Protein AF-A0A2B0MY45-F1 (afdb_monomer_lite)

Structure (mmCIF, N/CA/C/O backbone):
data_AF-A0A2B0MY45-F1
#
_entry.id   AF-A0A2B0MY45-F1
#
loop_
_atom_site.group_PDB
_atom_site.id
_atom_site.type_symbol
_atom_site.label_atom_id
_atom_site.label_alt_id
_atom_site.label_comp_id
_atom_site.label_asym_id
_atom_site.label_entity_id
_atom_site.label_seq_id
_atom_site.pdbx_PDB_ins_code
_atom_site.Cartn_x
_atom_site.Cartn_y
_atom_site.Cartn_z
_atom_site.occupancy
_atom_site.B_iso_or_equiv
_atom_site.auth_seq_id
_atom_site.auth_comp_id
_atom_site.auth_asym_id
_atom_site.auth_atom_id
_atom_site.pdbx_PDB_model_num
ATOM 1 N N . MET A 1 1 ? 17.044 24.898 27.568 1.00 63.88 1 MET A N 1
ATOM 2 C CA . MET A 1 1 ? 16.203 23.687 27.727 1.00 63.88 1 MET A CA 1
ATOM 3 C C . MET A 1 1 ? 14.798 23.869 27.145 1.00 63.88 1 MET A C 1
ATOM 5 O O . MET A 1 1 ? 14.427 23.092 26.280 1.00 63.88 1 MET A O 1
ATOM 9 N N . ILE A 1 2 ? 14.058 24.925 27.518 1.00 81.88 2 ILE A N 1
ATOM 10 C CA . ILE A 1 2 ? 12.696 25.211 27.003 1.00 81.88 2 ILE A CA 1
ATOM 11 C C . ILE A 1 2 ? 12.658 25.423 25.477 1.00 81.88 2 ILE A C 1
ATOM 13 O O . ILE A 1 2 ? 11.778 24.893 24.810 1.00 81.88 2 ILE A O 1
ATOM 17 N N . LEU A 1 3 ? 13.639 26.132 24.906 1.00 80.75 3 LEU A N 1
ATOM 18 C CA . LEU A 1 3 ? 13.716 26.363 23.456 1.00 80.75 3 LEU A CA 1
ATOM 19 C C . LEU A 1 3 ? 13.873 25.055 22.661 1.00 80.75 3 LEU A C 1
ATOM 21 O O . LEU A 1 3 ? 13.185 24.846 21.670 1.00 80.75 3 LEU A O 1
ATOM 25 N N . ILE A 1 4 ? 14.735 24.149 23.133 1.00 82.06 4 ILE A N 1
ATOM 26 C CA . ILE A 1 4 ? 14.948 22.828 22.521 1.00 82.06 4 ILE A CA 1
ATOM 27 C C . ILE A 1 4 ? 13.667 21.992 22.613 1.00 82.06 4 ILE A C 1
ATOM 29 O O . ILE A 1 4 ? 13.271 21.362 21.639 1.00 82.06 4 ILE A O 1
ATOM 33 N N . PHE A 1 5 ? 12.976 22.043 23.754 1.00 84.38 5 PHE A N 1
ATOM 34 C CA . PHE A 1 5 ? 11.693 21.369 23.939 1.00 84.38 5 PHE A CA 1
ATOM 35 C C . PHE A 1 5 ? 10.614 21.883 22.966 1.00 84.38 5 PHE A C 1
ATOM 37 O O . PHE A 1 5 ? 9.931 21.080 22.331 1.00 84.38 5 PHE A O 1
ATOM 44 N N . LEU A 1 6 ? 10.513 23.204 22.773 1.00 84.25 6 LEU A N 1
ATOM 45 C CA . LEU A 1 6 ? 9.607 23.810 21.790 1.00 84.25 6 LEU A CA 1
ATOM 46 C C . LEU A 1 6 ? 9.943 23.397 20.350 1.00 84.25 6 LEU A C 1
ATOM 48 O O . LEU A 1 6 ? 9.039 23.075 19.581 1.00 84.25 6 LEU A O 1
ATOM 52 N N . ILE A 1 7 ? 11.231 23.363 19.998 1.00 85.31 7 ILE A N 1
ATOM 53 C CA . ILE A 1 7 ? 11.696 22.926 18.675 1.00 85.31 7 ILE A CA 1
ATOM 54 C C . ILE A 1 7 ? 11.339 21.452 18.434 1.00 85.31 7 ILE A C 1
ATOM 56 O O . ILE A 1 7 ? 10.839 21.117 17.360 1.00 85.31 7 ILE A O 1
ATOM 60 N N . CYS A 1 8 ? 11.519 20.577 19.428 1.00 80.94 8 CYS A N 1
ATOM 61 C CA . CYS A 1 8 ? 11.142 19.167 19.320 1.00 80.94 8 CYS A CA 1
ATOM 62 C C . CYS A 1 8 ? 9.631 18.979 19.124 1.00 80.94 8 CYS A C 1
ATOM 64 O O . CYS A 1 8 ? 9.225 18.196 18.268 1.00 80.94 8 CYS A O 1
ATOM 66 N N . ILE A 1 9 ? 8.793 19.713 19.865 1.00 85.25 9 ILE A N 1
ATOM 67 C CA . ILE A 1 9 ? 7.330 19.666 19.691 1.00 85.25 9 ILE A CA 1
ATOM 68 C C . ILE A 1 9 ? 6.933 20.147 18.294 1.00 85.25 9 ILE A C 1
ATOM 70 O O . ILE A 1 9 ? 6.100 19.524 17.634 1.00 85.25 9 ILE A O 1
ATOM 74 N N . PHE A 1 10 ? 7.544 21.234 17.824 1.00 83.69 10 PHE A N 1
ATOM 75 C CA . PHE A 1 10 ? 7.276 21.784 16.500 1.00 83.69 10 PHE A CA 1
ATOM 76 C C . PHE A 1 10 ? 7.651 20.802 15.380 1.00 83.69 10 PHE A C 1
ATOM 78 O O . PHE A 1 10 ? 6.853 20.566 14.472 1.00 83.69 10 PHE A O 1
ATOM 85 N N . LEU A 1 11 ? 8.821 20.164 15.477 1.00 80.44 11 LEU A N 1
ATOM 86 C CA . LEU A 1 11 ? 9.243 19.106 14.556 1.00 80.44 11 LEU A CA 1
ATOM 87 C C . LEU A 1 11 ? 8.268 17.929 14.567 1.00 80.44 11 LEU A C 1
ATOM 89 O O . LEU A 1 11 ? 7.846 17.474 13.507 1.00 80.44 11 LEU A O 1
ATOM 93 N N . LEU A 1 12 ? 7.859 17.466 15.749 1.00 79.12 12 LEU A N 1
ATOM 94 C CA . LEU A 1 12 ? 6.929 16.346 15.892 1.00 79.12 12 LEU A CA 1
ATOM 95 C C . LEU A 1 12 ? 5.566 16.663 15.259 1.00 79.12 12 LEU A C 1
ATOM 97 O O . LEU A 1 12 ? 4.984 15.820 14.576 1.00 79.12 12 LEU A O 1
ATOM 101 N N . PHE A 1 13 ? 5.098 17.904 15.396 1.00 79.88 13 PHE A N 1
ATOM 102 C CA . PHE A 1 13 ? 3.886 18.380 14.737 1.00 79.88 13 PHE A CA 1
ATOM 103 C C . PHE A 1 13 ? 4.011 18.410 13.205 1.00 79.88 13 PHE A C 1
ATOM 105 O O . PHE A 1 13 ? 3.092 17.978 12.501 1.00 79.88 13 PHE A O 1
ATOM 112 N N . ILE A 1 14 ? 5.146 18.875 12.671 1.00 81.44 14 ILE A N 1
ATOM 113 C CA . ILE A 1 14 ? 5.419 18.853 11.226 1.00 81.44 14 ILE A CA 1
ATOM 114 C C . ILE A 1 14 ? 5.461 17.412 10.710 1.00 81.44 14 ILE A C 1
ATOM 116 O O . ILE A 1 14 ? 4.765 17.092 9.744 1.00 81.44 14 ILE A O 1
ATOM 120 N N . PHE A 1 15 ? 6.211 16.528 11.372 1.00 73.50 15 PHE A N 1
ATOM 121 C CA . PHE A 1 15 ? 6.298 15.117 10.994 1.00 73.50 15 PHE A CA 1
ATOM 122 C C . PHE A 1 15 ? 4.935 14.429 11.036 1.00 73.50 15 PHE A C 1
ATOM 124 O O . PHE A 1 15 ? 4.611 13.666 10.127 1.00 73.50 15 PHE A O 1
ATOM 131 N N . TYR A 1 16 ? 4.098 14.748 12.024 1.00 73.50 16 TYR A N 1
ATOM 132 C CA . TYR A 1 16 ? 2.728 14.247 12.089 1.00 73.50 16 TYR A CA 1
ATOM 133 C C . TYR A 1 16 ? 1.890 14.696 10.882 1.00 73.50 16 TYR A C 1
ATOM 135 O O . TYR A 1 16 ? 1.219 13.872 10.254 1.00 73.50 16 TYR A O 1
ATOM 143 N N . LYS A 1 17 ? 1.945 15.982 10.506 1.00 74.19 17 LYS A N 1
ATOM 144 C CA . LYS A 1 17 ? 1.219 16.490 9.329 1.00 74.19 17 LYS A CA 1
ATOM 145 C C . LYS A 1 17 ? 1.692 15.841 8.031 1.00 74.19 17 LYS A C 1
ATOM 147 O O . LYS A 1 17 ? 0.852 15.426 7.232 1.00 74.19 17 LYS A O 1
ATOM 152 N N . ILE A 1 18 ? 3.006 15.729 7.838 1.00 72.12 18 ILE A N 1
ATOM 153 C CA . ILE A 1 18 ? 3.594 15.077 6.661 1.00 72.12 18 ILE A CA 1
ATOM 154 C C . ILE A 1 18 ? 3.172 13.607 6.617 1.00 72.12 18 ILE A C 1
ATOM 156 O O . ILE A 1 18 ? 2.659 13.158 5.599 1.00 72.12 18 ILE A O 1
ATOM 160 N N . SER A 1 19 ? 3.289 12.882 7.731 1.00 70.31 19 SER A N 1
ATOM 161 C CA . SER A 1 19 ? 2.881 11.475 7.842 1.00 70.31 19 SER A CA 1
ATOM 162 C C . SER A 1 19 ? 1.405 11.271 7.495 1.00 70.31 19 SER A C 1
ATOM 164 O O . SER A 1 19 ? 1.057 10.364 6.733 1.00 70.31 19 SER A O 1
ATOM 166 N N . LYS A 1 20 ? 0.528 12.165 7.972 1.00 70.44 20 LYS A N 1
ATOM 167 C CA . LYS A 1 20 ? -0.894 12.141 7.625 1.00 70.44 20 LYS A CA 1
ATOM 168 C C . LYS A 1 20 ? -1.101 12.360 6.128 1.00 70.44 20 LYS A C 1
ATOM 170 O O . LYS A 1 20 ? -1.831 11.588 5.517 1.00 70.44 20 LYS A O 1
ATOM 175 N N . MET A 1 21 ? 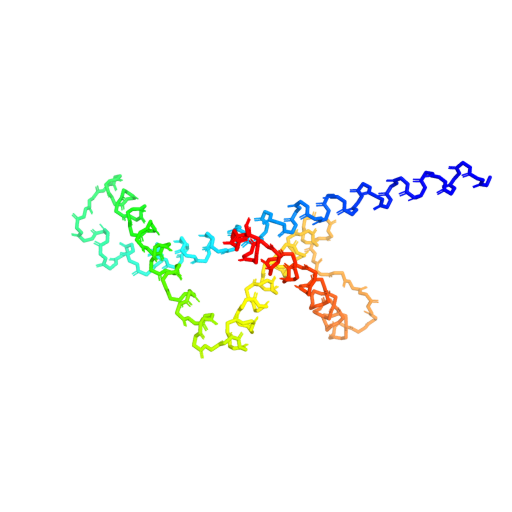-0.466 13.377 5.540 1.00 72.81 21 MET A N 1
ATOM 176 C CA . MET A 1 21 ? -0.584 13.689 4.110 1.00 72.81 21 MET A CA 1
ATOM 177 C C . MET A 1 21 ? -0.082 12.540 3.232 1.00 72.81 21 MET A C 1
ATOM 179 O O . MET A 1 21 ? -0.798 12.118 2.330 1.00 72.81 21 MET A O 1
ATOM 183 N N . VAL A 1 22 ? 1.096 11.993 3.541 1.00 69.81 22 VAL A N 1
ATOM 184 C CA . VAL A 1 22 ? 1.656 10.826 2.855 1.00 69.81 22 VAL A CA 1
ATOM 185 C C . VAL A 1 22 ? 0.666 9.674 2.951 1.00 69.81 22 VAL A C 1
ATOM 187 O O . VAL A 1 22 ? 0.179 9.218 1.929 1.00 69.81 22 VAL A O 1
ATOM 190 N N . SER A 1 23 ? 0.237 9.287 4.152 1.00 67.81 23 SER A N 1
ATOM 191 C CA . SER A 1 23 ? -0.719 8.185 4.334 1.00 67.81 23 SER A CA 1
ATOM 192 C C . SER A 1 23 ? -2.016 8.355 3.532 1.00 67.81 23 SER A C 1
ATOM 194 O O . SER A 1 23 ? -2.570 7.365 3.057 1.00 67.81 23 SER A O 1
ATOM 196 N N . LYS A 1 24 ? -2.493 9.597 3.346 1.00 67.19 24 LYS A N 1
ATOM 197 C CA . LYS A 1 24 ? -3.653 9.882 2.493 1.00 67.19 24 LYS A CA 1
ATOM 198 C C . LYS A 1 24 ? -3.385 9.571 1.024 1.00 67.19 24 LYS A C 1
ATOM 200 O O . LYS A 1 24 ? -4.141 8.825 0.411 1.00 67.19 24 LYS A O 1
ATOM 205 N N . THR A 1 25 ? -2.313 10.139 0.480 1.00 65.88 25 THR A N 1
ATOM 206 C CA . THR A 1 25 ? -1.901 9.921 -0.912 1.00 65.88 25 THR A CA 1
ATOM 207 C C . THR A 1 25 ? -1.683 8.441 -1.182 1.00 65.88 25 THR A C 1
ATOM 209 O O . THR A 1 25 ? -2.088 7.930 -2.213 1.00 65.88 25 THR A O 1
ATOM 212 N N . VAL A 1 26 ? -1.094 7.746 -0.217 1.00 66.38 26 VAL A N 1
ATOM 213 C CA . VAL A 1 26 ? -0.789 6.321 -0.275 1.00 66.38 26 VAL A CA 1
ATOM 214 C C . VAL A 1 26 ? -2.050 5.483 -0.362 1.00 66.38 26 VAL A C 1
ATOM 216 O O . VAL A 1 26 ? -2.143 4.648 -1.252 1.00 66.38 26 VAL A O 1
ATOM 219 N N . ALA A 1 27 ? -3.039 5.748 0.494 1.00 67.94 27 ALA A N 1
ATOM 220 C CA . ALA A 1 27 ? -4.318 5.048 0.453 1.00 67.94 27 ALA A CA 1
ATOM 221 C C . ALA A 1 27 ? -4.968 5.119 -0.940 1.00 67.94 27 ALA A C 1
ATOM 223 O O . ALA A 1 27 ? -5.379 4.093 -1.470 1.00 67.94 27 ALA A O 1
ATOM 224 N N . VAL A 1 28 ? -4.988 6.307 -1.552 1.00 69.75 28 VAL A N 1
ATOM 225 C CA . VAL A 1 28 ? -5.554 6.509 -2.895 1.00 69.75 28 VAL A CA 1
ATOM 226 C C . VAL A 1 28 ? -4.673 5.876 -3.974 1.00 69.75 28 VAL A C 1
ATOM 228 O O . VAL A 1 28 ? -5.171 5.197 -4.866 1.00 69.75 28 VAL A O 1
ATOM 231 N N . LEU A 1 29 ? -3.355 6.060 -3.893 1.00 73.06 29 LEU A N 1
ATOM 232 C CA . LEU A 1 29 ? -2.415 5.576 -4.899 1.00 73.06 29 LEU A CA 1
ATOM 233 C C . LEU A 1 29 ? -2.436 4.050 -5.017 1.00 73.06 29 LEU A C 1
ATOM 235 O O . LEU A 1 29 ? -2.353 3.543 -6.128 1.00 73.06 29 LEU A O 1
ATOM 239 N N . ILE A 1 30 ? -2.563 3.317 -3.907 1.00 74.81 30 ILE A N 1
ATOM 240 C CA . ILE A 1 30 ? -2.637 1.847 -3.939 1.00 74.81 30 ILE A CA 1
ATOM 241 C C . ILE A 1 30 ? -3.898 1.392 -4.662 1.00 74.81 30 ILE A C 1
ATOM 243 O O . ILE A 1 30 ? -3.812 0.495 -5.493 1.00 74.81 30 ILE A O 1
ATOM 247 N N . ASP A 1 31 ? -5.045 2.009 -4.367 1.00 73.38 31 ASP A N 1
ATOM 248 C CA . ASP A 1 31 ? -6.314 1.671 -5.014 1.00 73.38 31 ASP A CA 1
ATOM 249 C C . ASP A 1 31 ? -6.197 1.893 -6.536 1.00 73.38 31 ASP A C 1
ATOM 251 O O . ASP A 1 31 ? -6.520 1.005 -7.326 1.00 73.38 31 ASP A O 1
ATOM 255 N N . PHE A 1 32 ? -5.611 3.019 -6.959 1.00 76.12 32 PHE A N 1
ATOM 256 C CA . PHE A 1 32 ? -5.356 3.322 -8.373 1.00 76.12 32 PHE A CA 1
ATOM 257 C C . PHE A 1 32 ? -4.324 2.391 -9.025 1.00 76.12 32 PHE A C 1
ATOM 259 O O . PHE A 1 32 ? -4.538 1.943 -10.150 1.00 76.12 32 PHE A O 1
ATOM 266 N N . LEU A 1 33 ? -3.213 2.085 -8.350 1.00 78.50 33 LEU A N 1
ATOM 267 C CA . LEU A 1 33 ? -2.173 1.186 -8.861 1.00 78.50 33 LEU A CA 1
ATOM 268 C C . LEU A 1 33 ? -2.689 -0.243 -8.992 1.00 78.50 33 LEU A C 1
ATOM 270 O O . LEU A 1 33 ? -2.402 -0.908 -9.984 1.00 78.50 33 LEU A O 1
ATOM 274 N N . PHE A 1 34 ? -3.450 -0.711 -8.006 1.00 78.50 34 PHE A N 1
ATOM 275 C CA . PHE A 1 34 ? -4.006 -2.052 -8.010 1.00 78.50 34 PHE A CA 1
ATOM 276 C C . PHE A 1 34 ? -5.051 -2.190 -9.114 1.00 78.50 34 PHE A C 1
ATOM 278 O O . PHE A 1 34 ? -4.938 -3.086 -9.944 1.00 78.50 34 PHE A O 1
ATOM 285 N N . LEU A 1 35 ? -6.010 -1.264 -9.197 1.00 81.38 35 LEU A N 1
ATOM 286 C CA . LEU A 1 35 ? -7.040 -1.291 -10.235 1.00 81.38 35 LEU A CA 1
ATOM 287 C C . LEU A 1 35 ? -6.453 -1.061 -11.627 1.00 81.38 35 LEU A C 1
ATOM 289 O O . LEU A 1 35 ? -6.747 -1.823 -12.544 1.00 81.38 35 LEU A O 1
ATOM 293 N N . GLY A 1 36 ? -5.596 -0.057 -11.795 1.00 78.00 36 GLY A N 1
ATOM 294 C CA . GLY A 1 36 ? -4.975 0.277 -13.076 1.00 78.00 36 GLY A CA 1
ATOM 295 C C . GLY A 1 36 ? -4.046 -0.820 -13.561 1.00 78.00 36 GLY A C 1
ATOM 296 O O . GLY A 1 36 ? -4.200 -1.311 -14.678 1.00 78.00 36 GLY A O 1
ATOM 297 N N . GLY A 1 37 ? -3.136 -1.263 -12.694 1.00 78.81 37 GLY A N 1
ATOM 298 C CA . GLY A 1 37 ? -2.200 -2.338 -12.991 1.00 78.81 37 GLY A CA 1
ATOM 299 C C . GLY A 1 37 ? -2.908 -3.653 -13.295 1.00 78.81 37 GLY A C 1
ATOM 300 O O . GLY A 1 37 ? -2.605 -4.281 -14.306 1.00 78.81 37 GLY A O 1
ATOM 301 N N . PHE A 1 38 ? -3.892 -4.051 -12.482 1.00 81.69 38 PHE A N 1
ATOM 302 C CA . PHE A 1 38 ? -4.631 -5.297 -12.696 1.00 81.69 38 PHE A CA 1
ATOM 303 C C . PHE A 1 38 ? -5.474 -5.261 -13.972 1.00 81.69 38 PHE A C 1
ATOM 305 O O . PHE A 1 38 ? -5.491 -6.234 -14.728 1.00 81.69 38 PHE A O 1
ATOM 312 N N . THR A 1 39 ? -6.148 -4.141 -14.237 1.00 83.31 39 THR A N 1
ATOM 313 C CA . THR A 1 39 ? -7.010 -3.992 -15.415 1.00 83.31 39 THR A CA 1
ATOM 314 C C . THR A 1 39 ? -6.186 -3.980 -16.696 1.00 83.31 39 THR A C 1
ATOM 316 O O . THR A 1 39 ? -6.490 -4.737 -17.617 1.00 83.31 39 THR A O 1
ATOM 319 N N . ALA A 1 40 ? -5.100 -3.202 -16.731 1.00 82.62 40 ALA A N 1
ATOM 320 C CA . ALA A 1 40 ? -4.177 -3.205 -17.858 1.00 82.62 40 ALA A CA 1
ATOM 321 C C . ALA A 1 40 ? -3.560 -4.597 -18.041 1.00 82.62 40 ALA A C 1
ATOM 323 O O . ALA A 1 40 ? -3.637 -5.166 -19.121 1.00 82.62 40 ALA A O 1
ATOM 324 N N . TYR A 1 41 ? -3.032 -5.219 -16.987 1.00 83.25 41 TYR A N 1
ATOM 325 C CA . TYR A 1 41 ? -2.430 -6.549 -17.096 1.00 83.25 41 TYR A CA 1
ATOM 326 C C . TYR A 1 41 ? -3.405 -7.608 -17.640 1.00 83.25 41 TYR A C 1
ATOM 328 O O . TYR A 1 41 ? -3.038 -8.399 -18.511 1.00 83.25 41 TYR A O 1
ATOM 336 N N . SER A 1 42 ? -4.652 -7.602 -17.162 1.00 85.31 42 SER A N 1
ATOM 337 C CA . SER A 1 42 ? -5.643 -8.632 -17.494 1.00 85.31 42 SER A CA 1
ATOM 338 C C . SER A 1 42 ? -6.291 -8.421 -18.863 1.00 85.31 42 SER A C 1
ATOM 340 O O . SER A 1 42 ? -6.519 -9.386 -19.593 1.00 85.31 42 SER A O 1
ATOM 342 N N . LEU A 1 43 ? -6.602 -7.174 -19.225 1.00 87.88 43 LEU A N 1
ATOM 343 C CA . LEU A 1 43 ? -7.411 -6.871 -20.410 1.00 87.88 43 LEU A CA 1
ATOM 344 C C . LEU A 1 43 ? -6.584 -6.397 -21.604 1.00 87.88 43 LEU A C 1
ATOM 346 O O . LEU A 1 43 ? -7.032 -6.583 -22.735 1.00 87.88 43 LEU A O 1
ATOM 350 N N . HIS A 1 44 ? -5.366 -5.885 -21.395 1.00 86.75 44 HIS A N 1
ATOM 351 C CA . HIS A 1 44 ? -4.554 -5.310 -22.470 1.00 86.75 44 HIS A CA 1
ATOM 352 C C . HIS A 1 44 ? -4.306 -6.307 -23.606 1.00 86.75 44 HIS A C 1
ATOM 354 O O . HIS A 1 44 ? -4.691 -6.073 -24.748 1.00 86.75 44 HIS A O 1
ATOM 360 N N . LYS A 1 45 ? -3.721 -7.475 -23.305 1.00 84.94 45 LYS A N 1
ATOM 361 C CA . LYS A 1 45 ? -3.437 -8.493 -24.335 1.00 84.94 45 LYS A CA 1
ATOM 362 C C . LYS A 1 45 ? -4.680 -9.255 -24.792 1.00 84.94 45 LYS A C 1
ATOM 364 O O . LYS A 1 45 ? -4.730 -9.726 -25.926 1.00 84.94 45 LYS A O 1
ATOM 369 N N . VAL A 1 46 ? -5.655 -9.431 -23.904 1.00 85.81 46 VAL A N 1
ATOM 370 C CA . VAL A 1 46 ? -6.823 -10.283 -24.165 1.00 85.81 46 VAL A CA 1
ATOM 371 C C . VAL A 1 46 ? -7.859 -9.556 -25.015 1.00 85.81 46 VAL A C 1
ATOM 373 O O . VAL A 1 46 ? -8.448 -10.178 -25.900 1.00 85.81 46 VAL A O 1
ATOM 376 N N . ILE A 1 47 ? -8.055 -8.262 -24.761 1.00 86.94 47 ILE A N 1
ATOM 377 C CA . ILE A 1 47 ? -9.102 -7.442 -25.367 1.00 86.94 47 ILE A CA 1
ATOM 378 C C . ILE A 1 47 ? -8.483 -6.262 -26.113 1.00 86.94 47 ILE A C 1
ATOM 380 O O . ILE A 1 47 ? -8.612 -6.217 -27.334 1.00 86.94 47 ILE A O 1
ATOM 384 N N . SER A 1 48 ? -7.782 -5.350 -25.430 1.00 81.31 48 SER A N 1
ATOM 385 C CA . SER A 1 48 ? -7.370 -4.055 -26.000 1.00 81.31 48 SER A CA 1
ATOM 386 C C . SER A 1 48 ? -6.535 -4.200 -27.280 1.00 81.31 48 SER A C 1
ATOM 388 O O . SER A 1 48 ? -6.810 -3.534 -28.274 1.00 81.31 48 SER A O 1
ATOM 390 N N . VAL A 1 49 ? -5.573 -5.128 -27.296 1.00 86.69 49 VAL A N 1
ATOM 391 C CA . VAL A 1 49 ? -4.713 -5.431 -28.458 1.00 86.69 49 VAL A CA 1
ATOM 392 C C . VAL A 1 49 ? -5.466 -6.160 -29.581 1.00 86.69 49 VAL A C 1
ATOM 394 O O . VAL A 1 49 ? -5.044 -6.119 -30.732 1.00 86.69 49 VAL A O 1
ATOM 397 N N . LYS A 1 50 ? -6.584 -6.833 -29.279 1.00 88.94 50 LYS A N 1
ATOM 398 C CA . LYS A 1 50 ? -7.402 -7.516 -30.295 1.00 88.94 50 LYS A CA 1
ATOM 399 C C . LYS A 1 50 ? -8.405 -6.588 -30.973 1.00 88.94 50 LYS A C 1
ATOM 401 O O . LYS A 1 50 ? -8.739 -6.818 -32.130 1.00 88.94 50 LYS A O 1
ATOM 406 N N . ILE A 1 51 ? -8.903 -5.580 -30.256 1.00 87.62 51 ILE A N 1
ATOM 407 C CA . ILE A 1 51 ? -9.925 -4.651 -30.763 1.00 87.62 51 ILE A CA 1
ATOM 408 C C . ILE A 1 51 ? -9.334 -3.367 -31.355 1.00 87.62 51 ILE A C 1
ATOM 410 O O . ILE A 1 51 ? -10.028 -2.657 -32.078 1.00 87.62 51 ILE A O 1
ATOM 414 N N . ALA A 1 52 ? -8.074 -3.051 -31.052 1.00 87.19 52 ALA A N 1
ATOM 415 C CA . ALA A 1 52 ? -7.413 -1.832 -31.497 1.00 87.19 52 ALA A CA 1
ATOM 416 C C . ALA A 1 52 ? -5.922 -2.056 -31.789 1.00 87.19 52 ALA A C 1
ATOM 418 O O . ALA A 1 52 ? -5.321 -3.035 -31.355 1.00 87.19 52 ALA A O 1
ATOM 419 N N . SER A 1 53 ? -5.311 -1.114 -32.510 1.00 86.06 53 SER A N 1
ATOM 420 C CA . SER A 1 53 ? -3.887 -1.133 -32.862 1.00 86.06 53 SER A CA 1
ATOM 421 C C . SER A 1 53 ? -3.217 0.213 -32.587 1.00 86.06 53 SER A C 1
ATOM 423 O O . SER A 1 53 ? -3.863 1.262 -32.641 1.00 86.06 53 SER A O 1
ATOM 425 N N . GLY A 1 54 ? -1.905 0.200 -32.342 1.00 85.12 54 GLY A N 1
ATOM 426 C CA . GLY A 1 54 ? -1.135 1.415 -32.064 1.00 85.12 54 GLY A CA 1
ATOM 427 C C . GLY A 1 54 ? -1.618 2.125 -30.796 1.00 85.12 54 GLY A C 1
ATOM 428 O O . GLY A 1 54 ? -1.965 1.480 -29.808 1.00 85.12 54 GLY A O 1
ATOM 429 N N . ASN A 1 55 ? -1.684 3.458 -30.823 1.00 84.19 55 ASN A N 1
ATOM 430 C CA . ASN A 1 55 ? -2.052 4.245 -29.640 1.00 84.19 55 ASN A CA 1
ATOM 431 C C . ASN A 1 55 ? -3.512 4.059 -29.190 1.00 84.19 55 ASN A C 1
ATOM 433 O O . ASN A 1 55 ? -3.839 4.365 -28.045 1.00 84.19 55 ASN A O 1
ATOM 437 N N . ALA A 1 56 ? -4.381 3.523 -30.052 1.00 87.25 56 ALA A N 1
ATOM 438 C CA . ALA A 1 56 ? -5.770 3.242 -29.700 1.00 87.25 56 ALA A CA 1
ATOM 439 C C . ALA A 1 56 ? -5.904 2.107 -28.665 1.00 87.25 56 ALA A C 1
ATOM 441 O O . ALA A 1 56 ? -6.904 2.053 -27.958 1.00 87.25 56 ALA A O 1
ATOM 442 N N . VAL A 1 57 ? -4.894 1.241 -28.516 1.00 86.62 57 VAL A N 1
ATOM 443 C CA . VAL A 1 57 ? -4.872 0.200 -27.470 1.00 86.62 57 VAL A CA 1
ATOM 444 C C . VAL A 1 57 ? -4.880 0.832 -26.076 1.00 86.62 57 VAL A C 1
ATOM 446 O O . VAL A 1 57 ? -5.692 0.459 -25.234 1.00 86.62 57 VAL A O 1
ATOM 449 N N . TYR A 1 58 ? -4.047 1.854 -25.857 1.00 84.44 58 TYR A N 1
ATOM 450 C CA . TYR A 1 58 ? -3.964 2.544 -24.567 1.00 84.44 58 TYR A CA 1
ATOM 451 C C . TYR A 1 58 ? -5.232 3.338 -24.241 1.00 84.44 58 TYR A C 1
ATOM 453 O O . TYR A 1 58 ? -5.588 3.481 -23.075 1.00 84.44 58 TYR A O 1
ATOM 461 N N . PHE A 1 59 ? -5.943 3.828 -25.261 1.00 86.38 59 PHE A N 1
ATOM 462 C CA . PHE A 1 59 ? -7.249 4.455 -25.067 1.00 86.38 59 PHE A CA 1
ATOM 463 C C . PHE A 1 59 ? -8.256 3.468 -24.456 1.00 86.38 59 PHE A C 1
ATOM 465 O O . PHE A 1 59 ? -8.945 3.807 -23.494 1.00 86.38 59 PHE A O 1
ATOM 472 N N . TRP A 1 60 ? -8.290 2.227 -24.952 1.00 85.25 60 TRP A N 1
ATOM 473 C CA . TRP A 1 60 ? -9.139 1.178 -24.385 1.00 85.25 60 TRP A CA 1
ATOM 474 C C . TRP A 1 60 ? -8.718 0.772 -22.975 1.00 85.25 60 TRP A C 1
ATOM 476 O O . TRP A 1 60 ? -9.584 0.595 -22.122 1.00 85.25 60 TRP A O 1
ATOM 486 N N . ASP A 1 61 ? -7.417 0.704 -22.690 1.00 83.31 61 ASP A N 1
ATOM 487 C CA . ASP A 1 61 ? -6.933 0.418 -21.334 1.00 83.31 61 ASP A CA 1
ATOM 488 C C . ASP A 1 61 ? -7.394 1.477 -20.320 1.00 83.31 61 ASP A C 1
ATOM 490 O O . ASP A 1 61 ? -7.796 1.132 -19.208 1.00 83.31 61 ASP A O 1
ATOM 494 N N . ILE A 1 62 ? -7.407 2.758 -20.712 1.00 85.31 62 ILE A N 1
ATOM 495 C CA . ILE A 1 62 ? -7.924 3.853 -19.876 1.00 85.31 62 ILE A CA 1
ATOM 496 C C . ILE A 1 62 ? -9.434 3.704 -19.653 1.00 85.31 62 ILE A C 1
ATOM 498 O O . ILE A 1 62 ? -9.900 3.863 -18.524 1.00 85.31 62 ILE A O 1
ATOM 502 N N . ILE A 1 63 ? -10.209 3.369 -20.692 1.00 86.56 63 ILE A N 1
ATOM 503 C CA . ILE A 1 63 ? -11.654 3.126 -20.546 1.00 86.56 63 ILE A CA 1
ATOM 504 C C . ILE A 1 63 ? -11.904 1.973 -19.576 1.00 86.56 63 ILE A C 1
ATOM 506 O O . ILE A 1 63 ? -12.694 2.115 -18.642 1.00 86.56 63 ILE A O 1
ATOM 510 N N . PHE A 1 64 ? -11.222 0.842 -19.762 1.00 86.75 64 PHE A N 1
ATOM 511 C CA . PHE A 1 64 ? -11.384 -0.303 -18.875 1.00 86.75 64 PHE A CA 1
ATOM 512 C C . PHE A 1 64 ? -10.980 0.029 -17.444 1.00 86.75 64 PHE A C 1
ATOM 514 O O . PHE A 1 64 ? -11.654 -0.404 -16.512 1.00 86.75 64 PHE A O 1
ATOM 521 N N . PHE A 1 65 ? -9.932 0.831 -17.256 1.00 85.56 65 PHE A N 1
ATOM 522 C CA . PHE A 1 65 ? -9.541 1.307 -15.937 1.00 85.56 65 PHE A CA 1
ATOM 523 C C . PHE A 1 65 ? -10.654 2.122 -15.261 1.00 85.56 65 PHE A C 1
ATOM 525 O O . PHE A 1 65 ? -11.002 1.838 -14.116 1.00 85.56 65 PHE A O 1
ATOM 532 N N . ILE A 1 66 ? -11.275 3.072 -15.969 1.00 83.56 66 ILE A N 1
ATOM 533 C CA . ILE A 1 66 ? -12.397 3.865 -15.434 1.00 83.56 66 ILE A CA 1
ATOM 534 C C . ILE A 1 66 ? -13.575 2.958 -15.051 1.00 83.56 66 ILE A C 1
ATOM 536 O O . ILE A 1 66 ? -14.145 3.104 -13.968 1.00 83.56 66 ILE A O 1
ATOM 540 N N . VAL A 1 67 ? -13.918 1.988 -15.906 1.00 85.44 67 VAL A N 1
ATOM 541 C CA . VAL A 1 67 ? -14.975 1.003 -15.622 1.00 85.44 67 VAL A CA 1
ATOM 542 C C . VAL A 1 67 ? -14.630 0.169 -14.385 1.00 85.44 67 VAL A C 1
ATOM 544 O O . VAL A 1 67 ? -15.481 -0.041 -13.523 1.00 85.44 67 VAL A O 1
ATOM 547 N N . SER A 1 68 ? -13.375 -0.261 -14.257 1.00 85.12 68 SER A N 1
ATOM 548 C CA . SER A 1 68 ? -12.872 -1.015 -13.106 1.00 85.12 68 SER A CA 1
ATOM 549 C C . SER A 1 68 ? -12.997 -0.222 -11.801 1.00 85.12 68 SER A C 1
ATOM 551 O O . SER A 1 68 ? -13.460 -0.765 -10.800 1.00 85.12 68 SER A O 1
ATOM 553 N N . CYS A 1 69 ? -12.705 1.083 -11.816 1.00 82.81 69 CYS A N 1
ATOM 554 C CA . CYS A 1 69 ? -12.925 1.966 -10.665 1.00 82.81 69 CYS A CA 1
ATOM 555 C C . CYS A 1 69 ? -14.399 2.029 -10.242 1.00 82.81 69 CYS A C 1
ATOM 557 O O . CYS A 1 69 ? -14.701 1.941 -9.051 1.00 82.81 69 CYS A O 1
ATOM 559 N N . ALA A 1 70 ? -15.324 2.142 -11.200 1.00 80.25 70 ALA A N 1
ATOM 560 C CA . ALA A 1 70 ? -16.757 2.152 -10.905 1.00 80.25 70 ALA A CA 1
ATOM 561 C C . ALA A 1 70 ? -17.229 0.810 -10.315 1.00 80.25 70 ALA A C 1
ATOM 563 O O . ALA A 1 70 ? -17.945 0.786 -9.313 1.00 80.25 70 ALA A O 1
ATOM 564 N N . LEU A 1 71 ? -16.784 -0.313 -10.890 1.00 84.44 71 LEU A N 1
ATOM 565 C CA . LEU A 1 71 ? -17.092 -1.652 -10.378 1.00 84.44 71 LEU A CA 1
ATOM 566 C C . LEU A 1 71 ? -16.515 -1.878 -8.978 1.00 84.44 71 LEU A C 1
ATOM 568 O O . LEU A 1 71 ? -17.196 -2.434 -8.118 1.00 84.44 71 LEU A O 1
ATOM 572 N N . TYR A 1 72 ? -15.289 -1.416 -8.735 1.00 83.31 72 TYR A N 1
ATOM 573 C CA . TYR A 1 72 ? -14.648 -1.480 -7.426 1.00 83.31 72 TYR A CA 1
ATOM 574 C C . TYR A 1 72 ? -15.447 -0.725 -6.368 1.00 83.31 72 TYR A C 1
ATOM 576 O O . TYR A 1 72 ? -15.710 -1.281 -5.305 1.00 83.31 72 TYR A O 1
ATOM 584 N N . TYR A 1 73 ? -15.890 0.497 -6.675 1.00 81.38 73 TYR A N 1
ATOM 585 C CA . TYR A 1 73 ? -16.733 1.285 -5.778 1.00 81.38 73 TYR A CA 1
ATOM 586 C C . TYR A 1 73 ? -18.035 0.552 -5.422 1.00 81.38 73 TYR A C 1
ATOM 588 O O . TYR A 1 73 ? -18.369 0.418 -4.244 1.00 81.38 73 TYR A O 1
ATOM 596 N N . ILE A 1 74 ? -18.737 0.007 -6.423 1.00 81.69 74 ILE A N 1
ATOM 597 C CA . ILE A 1 74 ? -19.978 -0.756 -6.211 1.00 81.69 74 ILE A CA 1
ATOM 598 C C . ILE A 1 74 ? -19.717 -1.987 -5.329 1.00 81.69 74 ILE A C 1
ATOM 600 O O . ILE A 1 74 ? -20.449 -2.228 -4.367 1.00 81.69 74 ILE A O 1
ATOM 604 N N . ALA A 1 75 ? -18.662 -2.751 -5.626 1.00 83.38 75 ALA A N 1
ATOM 605 C CA . ALA A 1 75 ? -18.306 -3.956 -4.883 1.00 83.38 75 ALA A CA 1
ATOM 606 C C . ALA A 1 75 ? -17.915 -3.651 -3.429 1.00 83.38 75 ALA A C 1
ATOM 608 O O . ALA A 1 75 ? -18.352 -4.351 -2.514 1.00 83.38 75 ALA A O 1
ATOM 609 N N . LEU A 1 76 ? -17.131 -2.592 -3.201 1.00 79.12 76 LEU A N 1
ATOM 610 C CA . LEU A 1 76 ? -16.755 -2.150 -1.860 1.00 79.12 76 LEU A CA 1
ATOM 611 C C . LEU A 1 76 ? -17.968 -1.699 -1.056 1.00 79.12 76 LEU A C 1
ATOM 613 O O . LEU A 1 76 ? -18.115 -2.134 0.081 1.00 79.12 76 LEU A O 1
ATOM 617 N N . ASN A 1 77 ? -18.856 -0.888 -1.634 1.00 78.12 77 ASN A N 1
ATOM 618 C CA . ASN A 1 77 ? -20.073 -0.454 -0.949 1.00 78.12 77 ASN A CA 1
ATOM 619 C C . ASN A 1 77 ? -20.951 -1.641 -0.560 1.00 78.12 77 ASN A C 1
ATOM 621 O O . ASN A 1 77 ? -21.396 -1.741 0.584 1.00 78.12 77 ASN A O 1
ATOM 625 N N . TYR A 1 78 ? -21.141 -2.588 -1.480 1.00 81.06 78 TYR A N 1
ATOM 626 C CA . TYR A 1 78 ? -21.869 -3.816 -1.184 1.00 81.06 78 TYR A CA 1
ATOM 627 C C . TYR A 1 78 ? -21.211 -4.611 -0.043 1.00 81.06 78 TYR A C 1
ATOM 629 O O . TYR A 1 78 ? -21.902 -5.089 0.858 1.00 81.06 78 TYR A O 1
ATOM 637 N N . LEU A 1 79 ? -19.879 -4.730 -0.043 1.00 82.81 79 LEU A N 1
ATOM 638 C CA . LEU A 1 79 ? -19.127 -5.405 1.017 1.00 82.81 79 LEU A CA 1
ATOM 639 C C . LEU A 1 79 ? -19.217 -4.679 2.361 1.00 82.81 79 LEU A C 1
ATOM 641 O O . LEU A 1 79 ? -19.346 -5.339 3.386 1.00 82.81 79 LEU A O 1
ATOM 645 N N . VAL A 1 80 ? -19.159 -3.349 2.379 1.00 79.62 80 VAL A N 1
ATOM 646 C CA . VAL A 1 80 ? -19.250 -2.546 3.607 1.00 79.62 80 VAL A CA 1
ATOM 647 C C . VAL A 1 80 ? -20.626 -2.701 4.254 1.00 79.62 80 VAL A C 1
ATOM 649 O O . VAL A 1 80 ? -20.695 -2.901 5.466 1.00 79.62 80 VAL A O 1
ATOM 652 N N . ILE A 1 81 ? -21.698 -2.678 3.454 1.00 80.94 81 ILE A N 1
ATOM 653 C CA . ILE A 1 81 ? -23.079 -2.807 3.941 1.00 80.94 81 ILE A CA 1
ATOM 654 C C . ILE A 1 81 ? -23.352 -4.224 4.462 1.00 80.94 81 ILE A C 1
ATOM 656 O O . ILE A 1 81 ? -23.877 -4.389 5.561 1.00 80.94 81 ILE A O 1
ATOM 660 N N . ASN A 1 82 ? -22.990 -5.255 3.693 1.00 85.44 82 ASN A N 1
ATOM 661 C CA . ASN A 1 82 ? -23.378 -6.636 4.006 1.00 85.44 82 ASN A CA 1
ATOM 662 C C . ASN A 1 82 ? -22.362 -7.374 4.894 1.00 85.44 82 ASN A C 1
ATOM 664 O O . ASN A 1 82 ? -22.735 -8.243 5.680 1.00 85.44 82 ASN A O 1
ATOM 668 N N . PHE A 1 83 ? -21.072 -7.044 4.787 1.00 90.25 83 PHE A N 1
ATOM 669 C CA . PHE A 1 83 ? -19.974 -7.750 5.454 1.00 90.25 83 PHE A CA 1
ATOM 670 C C . PHE A 1 83 ? -18.941 -6.773 6.051 1.00 90.25 83 PHE A C 1
ATOM 672 O O . PHE A 1 83 ? -17.761 -6.809 5.685 1.00 90.25 83 PHE A O 1
ATOM 679 N N . PRO A 1 84 ? -19.322 -5.939 7.036 1.00 82.25 84 PRO A N 1
ATOM 680 C CA . PRO A 1 84 ? -18.479 -4.847 7.534 1.00 82.25 84 PRO A CA 1
ATOM 681 C C . PRO A 1 84 ? -17.129 -5.313 8.102 1.00 82.25 84 PRO A C 1
ATOM 683 O O . PRO A 1 84 ? -16.115 -4.632 7.952 1.00 82.25 84 PRO A O 1
ATOM 686 N N . ARG A 1 85 ? -17.075 -6.504 8.718 1.00 86.00 85 ARG A N 1
ATOM 687 C CA . ARG A 1 85 ? -15.816 -7.090 9.219 1.00 86.00 85 ARG A CA 1
ATOM 688 C C . ARG A 1 85 ? -14.878 -7.506 8.085 1.00 86.00 85 ARG A C 1
ATOM 690 O O . ARG A 1 85 ? -13.676 -7.277 8.179 1.00 86.00 85 ARG A O 1
ATOM 697 N N . LEU A 1 86 ? -15.425 -8.095 7.021 1.00 83.19 86 LEU A N 1
ATOM 698 C CA . LEU A 1 86 ? -14.650 -8.505 5.852 1.00 83.19 86 LEU A CA 1
ATOM 699 C C . LEU A 1 86 ? -14.154 -7.279 5.082 1.00 83.19 86 LEU A C 1
ATOM 701 O O . LEU A 1 86 ? -12.981 -7.220 4.729 1.00 83.19 86 LEU A O 1
ATOM 705 N N . ALA A 1 87 ? -15.009 -6.271 4.900 1.00 81.25 87 ALA A N 1
ATOM 706 C CA . ALA A 1 87 ? -14.627 -5.001 4.295 1.00 81.25 87 ALA A CA 1
ATOM 707 C C . ALA A 1 87 ? -13.508 -4.304 5.088 1.00 81.25 87 ALA A C 1
ATOM 709 O O . ALA A 1 87 ? -12.541 -3.823 4.502 1.00 81.25 87 ALA A O 1
ATOM 710 N N . ALA A 1 88 ? -13.583 -4.305 6.424 1.00 84.19 88 ALA A N 1
ATOM 711 C CA . ALA A 1 88 ? -12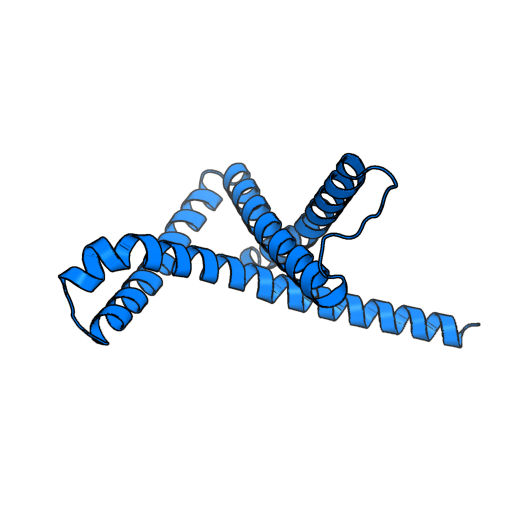.517 -3.780 7.276 1.00 84.19 88 ALA A CA 1
ATOM 712 C C . ALA A 1 88 ? -11.201 -4.560 7.114 1.00 84.19 88 ALA A C 1
ATOM 714 O O . ALA A 1 88 ? -10.141 -3.943 7.026 1.00 84.19 88 ALA A O 1
ATOM 715 N N . PHE A 1 89 ? -11.262 -5.892 7.030 1.00 86.75 89 PHE A N 1
ATOM 716 C CA . PHE A 1 89 ? -10.085 -6.731 6.803 1.00 86.75 89 PHE A CA 1
ATOM 717 C C . PHE A 1 89 ? -9.441 -6.462 5.439 1.00 86.75 89 PHE A C 1
ATOM 719 O O . PHE A 1 89 ? -8.250 -6.170 5.386 1.00 86.75 89 PHE A O 1
ATOM 726 N N . ILE A 1 90 ? -10.227 -6.463 4.355 1.00 84.62 90 ILE A N 1
ATOM 727 C CA . ILE A 1 90 ? -9.757 -6.118 3.003 1.00 84.62 90 ILE A CA 1
ATOM 728 C C . ILE A 1 90 ? -9.119 -4.727 3.014 1.00 84.62 90 ILE A C 1
ATOM 730 O O . ILE A 1 90 ? -8.026 -4.528 2.482 1.00 84.62 90 ILE A O 1
ATOM 734 N N . ASN A 1 91 ? -9.764 -3.768 3.682 1.00 83.50 91 ASN A N 1
ATOM 735 C CA . ASN A 1 91 ? -9.245 -2.415 3.759 1.00 83.50 91 ASN A CA 1
ATOM 736 C C . ASN A 1 91 ? -7.921 -2.320 4.519 1.00 83.50 91 ASN A C 1
ATOM 738 O O . ASN A 1 91 ? -7.049 -1.556 4.101 1.00 83.50 91 ASN A O 1
ATOM 742 N N . TYR A 1 92 ? -7.756 -3.100 5.588 1.00 87.38 92 TYR A N 1
ATOM 743 C CA . TYR A 1 92 ? -6.487 -3.214 6.298 1.00 87.38 92 TYR A CA 1
ATOM 744 C C . TYR A 1 92 ? -5.412 -3.873 5.429 1.00 87.38 92 TYR A C 1
ATOM 746 O O . TYR A 1 92 ? -4.303 -3.353 5.366 1.00 87.38 92 TYR A O 1
ATOM 754 N N . SER A 1 93 ? -5.729 -4.955 4.710 1.00 87.44 93 SER A N 1
ATOM 755 C CA . SER A 1 93 ? -4.784 -5.629 3.810 1.00 87.44 93 SER A CA 1
ATOM 756 C C . SER A 1 93 ? -4.257 -4.691 2.724 1.00 87.44 93 SER A C 1
ATOM 758 O O . SER A 1 93 ? -3.053 -4.635 2.493 1.00 87.44 93 SER A O 1
ATOM 760 N N . ILE A 1 94 ? -5.136 -3.900 2.103 1.00 83.56 94 ILE A N 1
ATOM 761 C CA . ILE A 1 94 ? -4.741 -2.892 1.108 1.00 83.56 94 ILE A CA 1
ATOM 762 C C . ILE A 1 94 ? -3.829 -1.837 1.747 1.00 83.56 94 ILE A C 1
ATOM 764 O O . ILE A 1 94 ? -2.774 -1.520 1.198 1.00 83.56 94 ILE A O 1
ATOM 768 N N . SER A 1 95 ? -4.190 -1.324 2.930 1.00 86.12 95 SER A N 1
ATOM 769 C CA . SER A 1 95 ? -3.337 -0.383 3.665 1.00 86.12 95 SER A CA 1
ATOM 770 C C . SER A 1 95 ? -1.969 -0.983 3.986 1.00 86.12 95 SER A C 1
ATOM 772 O O . SER A 1 95 ? -0.960 -0.319 3.775 1.00 86.12 95 SER A O 1
ATOM 774 N N . TRP A 1 96 ? -1.922 -2.244 4.413 1.00 89.56 96 TRP A N 1
ATOM 775 C CA . TRP A 1 96 ? -0.686 -2.958 4.714 1.00 89.56 96 TRP A CA 1
ATOM 776 C C . TRP A 1 96 ? 0.227 -3.081 3.496 1.00 89.56 96 TRP A C 1
ATOM 778 O O . TRP A 1 96 ? 1.407 -2.751 3.594 1.00 89.56 96 TRP A O 1
ATOM 788 N N . ILE A 1 97 ? -0.317 -3.468 2.336 1.00 87.31 97 ILE A N 1
ATOM 789 C CA . ILE A 1 97 ? 0.447 -3.584 1.085 1.00 87.31 97 ILE A CA 1
ATOM 790 C C . ILE A 1 97 ? 1.074 -2.241 0.707 1.00 87.31 97 ILE A C 1
ATOM 792 O O . ILE A 1 97 ? 2.253 -2.182 0.367 1.00 87.31 97 ILE A O 1
ATOM 796 N N . GLY A 1 98 ? 0.328 -1.142 0.795 1.00 83.88 98 GLY A N 1
ATOM 797 C CA . GLY A 1 98 ? 0.894 0.160 0.457 1.00 83.88 98 GLY A CA 1
ATOM 798 C C . GLY A 1 98 ? 1.918 0.683 1.443 1.00 83.88 98 GLY A C 1
ATOM 799 O O . GLY A 1 98 ? 2.942 1.224 1.028 1.00 83.88 98 GLY A O 1
ATOM 800 N N . THR A 1 99 ? 1.673 0.503 2.743 1.00 86.88 99 THR A N 1
ATOM 801 C CA . THR A 1 99 ? 2.666 0.824 3.770 1.00 86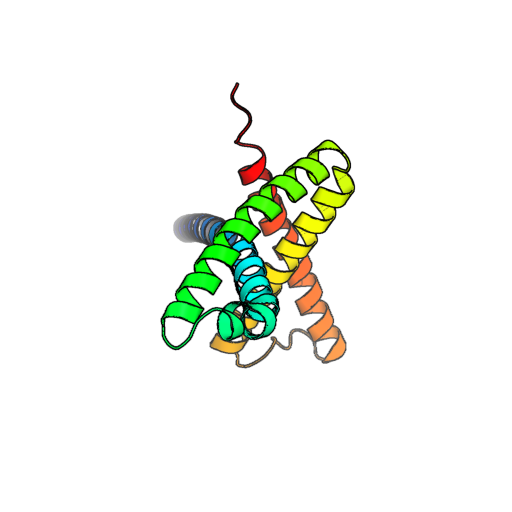.88 99 THR A CA 1
ATOM 802 C C . THR A 1 99 ? 3.942 0.020 3.537 1.00 86.88 99 THR A C 1
ATOM 804 O O . THR A 1 99 ? 5.029 0.588 3.592 1.00 86.88 99 THR A O 1
ATOM 807 N N . PHE A 1 100 ? 3.819 -1.270 3.210 1.00 89.38 100 PHE A N 1
ATOM 808 C CA . PHE A 1 100 ? 4.946 -2.136 2.883 1.00 89.38 100 PHE A CA 1
ATOM 809 C C . PHE A 1 100 ? 5.726 -1.633 1.667 1.00 89.38 100 PHE A C 1
ATOM 811 O O . PHE A 1 100 ? 6.947 -1.497 1.748 1.00 89.38 100 PHE A O 1
ATOM 818 N N . LEU A 1 101 ? 5.040 -1.324 0.561 1.00 87.56 101 LEU A N 1
ATOM 819 C CA . LEU A 1 101 ? 5.680 -0.836 -0.662 1.00 87.56 101 LEU A CA 1
ATOM 820 C C . LEU A 1 101 ? 6.499 0.422 -0.389 1.00 87.56 101 LEU A C 1
ATOM 822 O O . LEU A 1 101 ? 7.662 0.488 -0.761 1.00 87.56 101 LEU A O 1
ATOM 826 N N . ILE A 1 102 ? 5.931 1.387 0.327 1.00 86.31 102 ILE A N 1
ATOM 827 C CA . ILE A 1 102 ? 6.594 2.669 0.586 1.00 86.31 102 ILE A CA 1
ATOM 828 C C . ILE A 1 102 ? 7.724 2.529 1.573 1.00 86.31 102 ILE A C 1
ATOM 830 O O . ILE A 1 102 ? 8.785 3.108 1.362 1.00 86.31 102 ILE A O 1
ATOM 834 N N . TYR A 1 103 ? 7.509 1.758 2.636 1.00 87.75 103 TYR A N 1
ATOM 835 C CA . TYR A 1 103 ? 8.561 1.450 3.587 1.00 87.75 103 TYR A CA 1
ATOM 836 C C . TYR A 1 103 ? 9.756 0.822 2.863 1.00 87.75 103 TYR A C 1
ATOM 838 O O . TYR A 1 103 ? 10.878 1.302 2.991 1.00 87.75 103 TYR A O 1
ATOM 846 N N . THR A 1 104 ? 9.493 -0.166 2.007 1.00 88.19 104 THR A N 1
ATOM 847 C CA . THR A 1 104 ? 10.521 -0.832 1.202 1.00 88.19 104 THR A CA 1
ATOM 848 C C . THR A 1 104 ? 11.188 0.142 0.233 1.00 88.19 104 THR A C 1
ATOM 850 O O . THR A 1 104 ? 12.409 0.194 0.182 1.00 88.19 104 THR A O 1
ATOM 853 N N . THR A 1 105 ? 10.428 0.965 -0.496 1.00 86.31 105 THR A N 1
ATOM 854 C CA . THR A 1 105 ? 10.983 1.975 -1.410 1.00 86.31 105 THR A CA 1
ATOM 855 C C . THR A 1 105 ? 11.884 2.967 -0.680 1.00 86.31 105 THR A C 1
ATOM 857 O O . THR A 1 105 ? 12.975 3.256 -1.160 1.00 86.31 105 THR A O 1
ATOM 860 N N . ILE A 1 106 ? 11.475 3.461 0.491 1.00 87.31 106 ILE A N 1
ATOM 861 C CA . ILE A 1 106 ? 12.291 4.368 1.307 1.00 87.31 106 ILE A CA 1
ATOM 862 C C . ILE A 1 106 ? 13.578 3.668 1.756 1.00 87.31 106 ILE A C 1
ATOM 864 O O . ILE A 1 106 ? 14.656 4.242 1.613 1.00 87.31 106 ILE A O 1
ATOM 868 N N . CYS A 1 107 ? 13.489 2.434 2.260 1.00 89.19 107 CYS A N 1
ATOM 869 C CA . CYS A 1 107 ? 14.660 1.661 2.675 1.00 89.19 107 CYS A CA 1
ATOM 870 C C . CYS A 1 107 ? 15.620 1.410 1.508 1.00 89.19 107 CYS A C 1
ATOM 872 O O . CYS A 1 107 ? 16.811 1.670 1.634 1.00 89.19 107 CYS A O 1
ATOM 874 N N . VAL A 1 108 ? 15.117 0.999 0.346 1.00 89.06 108 VAL A N 1
ATOM 875 C CA . VAL A 1 108 ? 15.946 0.763 -0.843 1.00 89.06 108 VAL A CA 1
ATOM 876 C C . VAL A 1 108 ? 16.603 2.057 -1.335 1.00 89.06 108 VAL A C 1
ATOM 878 O O . VAL A 1 108 ? 17.785 2.042 -1.655 1.00 89.06 108 VAL A O 1
ATOM 881 N N . ILE A 1 109 ? 15.889 3.188 -1.352 1.00 87.56 109 ILE A N 1
ATOM 882 C CA . ILE A 1 109 ? 16.454 4.475 -1.799 1.00 87.56 109 ILE A CA 1
ATOM 883 C C . ILE A 1 109 ? 17.523 4.999 -0.829 1.00 87.56 109 ILE A C 1
ATOM 885 O O . ILE A 1 109 ? 18.521 5.559 -1.274 1.00 87.56 109 ILE A O 1
ATOM 889 N N . LEU A 1 110 ? 17.315 4.861 0.484 1.00 88.44 110 LEU A N 1
ATOM 890 C CA . LEU A 1 110 ? 18.200 5.460 1.492 1.00 88.44 110 LEU A CA 1
ATOM 891 C C . LEU A 1 110 ? 19.330 4.536 1.959 1.00 88.44 110 LEU A C 1
ATOM 893 O O . LEU A 1 110 ? 20.405 5.021 2.301 1.00 88.44 110 LEU A O 1
ATOM 897 N N . ILE A 1 111 ? 19.075 3.230 2.030 1.00 88.06 111 ILE A N 1
ATOM 898 C CA . ILE A 1 111 ? 19.963 2.225 2.638 1.00 88.06 111 ILE A CA 1
ATOM 899 C C . ILE A 1 111 ? 20.432 1.196 1.595 1.00 88.06 111 ILE A C 1
ATOM 901 O O . ILE A 1 111 ? 21.524 0.653 1.726 1.00 88.06 111 ILE A O 1
ATOM 905 N N . GLY A 1 112 ? 19.639 0.940 0.550 1.00 85.38 112 GLY A N 1
ATOM 906 C CA . GLY A 1 112 ? 19.919 -0.068 -0.482 1.00 85.38 112 GLY A CA 1
ATOM 907 C C . GLY A 1 112 ? 19.265 -1.430 -0.228 1.00 85.38 112 GLY A C 1
ATOM 908 O O . GLY A 1 112 ? 19.118 -2.206 -1.167 1.00 85.38 112 GLY A O 1
ATOM 909 N N . ASP A 1 113 ? 18.819 -1.699 1.002 1.00 87.19 113 ASP A N 1
ATOM 910 C CA . ASP A 1 113 ? 18.082 -2.908 1.399 1.00 87.19 113 ASP A CA 1
ATOM 911 C C . ASP A 1 113 ? 17.256 -2.636 2.678 1.00 87.19 113 ASP A C 1
ATOM 913 O O . ASP A 1 113 ? 17.270 -1.528 3.228 1.00 87.19 113 ASP A O 1
ATOM 917 N N . PHE A 1 114 ? 16.525 -3.637 3.172 1.00 85.00 114 PHE A N 1
ATOM 918 C CA . PHE A 1 114 ? 15.899 -3.597 4.489 1.00 85.00 114 PHE A CA 1
ATOM 919 C C . PHE A 1 114 ? 16.947 -3.393 5.594 1.00 85.00 114 PHE A C 1
ATOM 921 O O . PHE A 1 114 ? 17.982 -4.062 5.601 1.00 85.00 114 PHE A O 1
ATOM 928 N N . PRO A 1 115 ? 16.681 -2.518 6.580 1.00 85.75 115 PRO A N 1
ATOM 929 C CA . PRO A 1 115 ? 17.637 -2.256 7.643 1.00 85.75 115 PRO A CA 1
ATOM 930 C C . PRO A 1 115 ? 17.863 -3.507 8.500 1.00 85.75 115 PRO A C 1
ATOM 932 O O . PRO A 1 115 ? 16.909 -4.170 8.929 1.00 85.75 115 PRO A O 1
ATOM 935 N N . GLN A 1 116 ? 19.133 -3.802 8.787 1.00 88.69 116 GLN A N 1
ATOM 936 C CA . GLN A 1 116 ? 19.519 -4.869 9.706 1.00 88.69 116 GLN A CA 1
ATOM 937 C C . GLN A 1 116 ? 19.397 -4.378 11.159 1.00 88.69 116 GLN A C 1
ATOM 939 O O . GLN A 1 116 ? 20.343 -3.863 11.747 1.00 88.69 116 GLN A O 1
ATOM 944 N N . LEU A 1 117 ? 18.194 -4.500 11.722 1.00 88.31 117 LEU A N 1
ATOM 945 C CA . LEU A 1 117 ? 17.842 -4.048 13.072 1.00 88.31 117 LEU A CA 1
ATOM 946 C C . LEU A 1 117 ? 18.343 -4.993 14.170 1.00 88.31 117 LEU A C 1
ATOM 948 O O . LEU A 1 117 ? 18.546 -4.573 15.307 1.00 88.31 117 LEU A O 1
ATOM 952 N N . LEU A 1 118 ? 18.508 -6.276 13.845 1.00 89.38 118 LEU A N 1
ATOM 953 C CA . LEU A 1 118 ? 18.947 -7.320 14.767 1.00 89.38 118 LEU A CA 1
ATOM 954 C C . LEU A 1 118 ? 20.112 -8.104 14.164 1.00 89.38 118 LEU A C 1
ATOM 956 O O . LEU A 1 118 ? 20.240 -8.230 12.948 1.00 89.38 118 LEU A O 1
ATOM 960 N N . ASN A 1 119 ? 20.936 -8.694 15.033 1.00 88.56 119 ASN A N 1
ATOM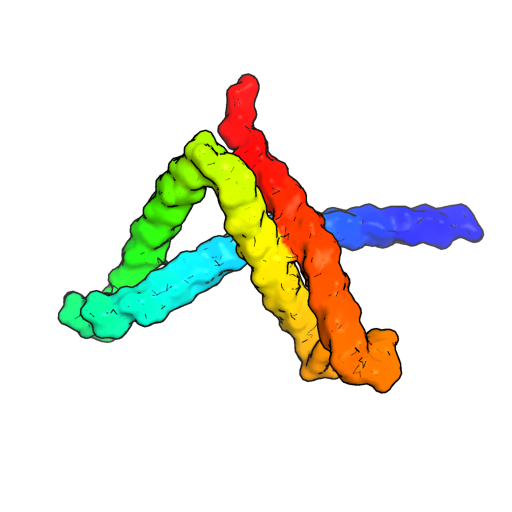 961 C CA . ASN A 1 119 ? 22.129 -9.442 14.625 1.00 88.56 119 ASN A CA 1
ATOM 962 C C . ASN A 1 119 ? 21.807 -10.711 13.805 1.00 88.56 119 ASN A C 1
ATOM 964 O O . ASN A 1 119 ? 22.666 -11.263 13.130 1.00 88.56 119 ASN A O 1
ATOM 968 N N . ASN A 1 120 ? 20.560 -11.184 13.850 1.00 93.38 120 ASN A N 1
ATOM 969 C CA . ASN A 1 120 ? 20.094 -12.315 13.059 1.00 93.38 120 ASN A CA 1
ATOM 970 C C . ASN A 1 120 ? 19.191 -11.829 11.914 1.00 93.38 120 ASN A C 1
ATOM 972 O O . ASN A 1 120 ? 18.208 -11.130 12.161 1.00 93.38 120 ASN A O 1
ATOM 976 N N . ASP A 1 121 ? 19.507 -12.239 10.682 1.00 89.31 121 ASP A N 1
ATOM 977 C CA . ASP A 1 121 ? 18.809 -11.819 9.456 1.00 89.31 121 ASP A CA 1
ATOM 978 C C . ASP A 1 121 ? 17.302 -12.126 9.480 1.00 89.31 121 ASP A C 1
ATOM 980 O O . ASP A 1 121 ? 16.481 -11.253 9.193 1.00 89.31 121 ASP A O 1
ATOM 98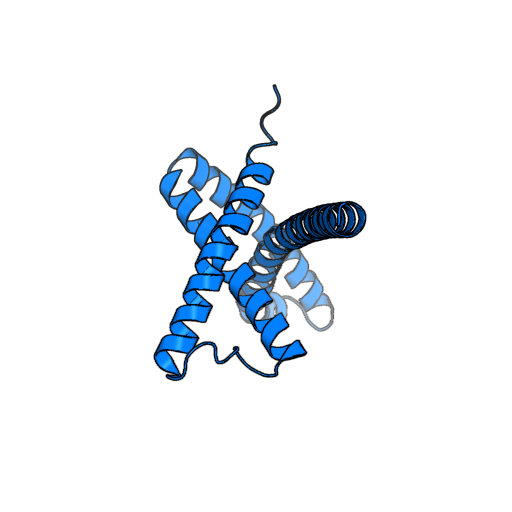4 N N . PHE A 1 122 ? 16.917 -13.336 9.903 1.00 90.56 122 PHE A N 1
ATOM 985 C CA . PHE A 1 122 ? 15.509 -13.728 9.989 1.00 90.56 122 PHE A CA 1
ATOM 986 C C . PHE A 1 122 ? 14.744 -12.841 10.973 1.00 90.56 122 PHE A C 1
ATOM 988 O O . PHE A 1 122 ? 13.698 -12.285 10.633 1.00 90.56 122 PHE A O 1
ATOM 995 N N . PHE A 1 123 ? 15.285 -12.664 12.182 1.00 92.25 123 PHE A N 1
ATOM 996 C CA . PHE A 1 123 ? 14.643 -11.824 13.189 1.00 92.25 123 PHE A CA 1
ATOM 997 C C . PHE A 1 123 ? 14.599 -10.358 12.757 1.00 92.25 123 PHE A C 1
ATOM 999 O O . PHE A 1 123 ? 13.593 -9.699 12.993 1.00 92.25 123 PHE A O 1
ATOM 1006 N N . SER A 1 124 ? 15.621 -9.864 12.058 1.00 90.94 124 SER A N 1
ATOM 1007 C CA . SER A 1 124 ? 15.629 -8.505 11.520 1.00 90.94 124 SER A CA 1
ATOM 1008 C C . SER A 1 124 ? 14.523 -8.284 10.482 1.00 90.94 124 SER A C 1
ATOM 1010 O O . SER A 1 124 ? 13.765 -7.317 10.570 1.00 90.94 124 SER A O 1
ATOM 1012 N N . LYS A 1 125 ? 14.369 -9.205 9.523 1.00 90.06 125 LYS A N 1
ATOM 1013 C CA . LYS A 1 125 ? 13.285 -9.164 8.526 1.00 90.06 125 LYS A CA 1
ATOM 1014 C C . LYS A 1 125 ? 11.910 -9.238 9.185 1.00 90.06 125 LYS A C 1
ATOM 1016 O O . LYS A 1 125 ? 11.015 -8.473 8.828 1.00 90.06 125 LYS A O 1
ATOM 1021 N N . LEU A 1 126 ? 11.759 -10.101 10.190 1.00 91.75 126 LEU A N 1
ATOM 1022 C CA . LEU A 1 126 ? 10.529 -10.201 10.970 1.00 91.75 126 LEU A CA 1
ATOM 1023 C C . LEU A 1 126 ? 10.214 -8.888 11.700 1.00 91.75 126 LEU A C 1
ATOM 1025 O O . LEU A 1 126 ? 9.076 -8.425 11.658 1.00 91.75 126 LEU A O 1
ATOM 1029 N N . THR A 1 127 ? 11.207 -8.245 12.317 1.00 91.56 127 THR A N 1
ATOM 1030 C CA . THR A 1 127 ? 11.030 -6.940 12.966 1.00 91.56 127 THR A CA 1
ATOM 1031 C C . THR A 1 127 ? 10.591 -5.869 11.971 1.00 91.56 127 THR A C 1
ATOM 1033 O O . THR A 1 127 ? 9.656 -5.128 12.267 1.00 91.56 127 THR A O 1
ATOM 1036 N N . ASN A 1 128 ? 11.181 -5.823 10.774 1.00 92.06 128 ASN A N 1
ATOM 1037 C CA . ASN A 1 128 ? 10.746 -4.895 9.725 1.00 92.06 128 ASN A CA 1
ATOM 1038 C C . ASN A 1 128 ? 9.277 -5.124 9.328 1.00 92.06 128 ASN A C 1
ATOM 1040 O O . ASN A 1 128 ? 8.508 -4.167 9.233 1.00 92.06 128 ASN A O 1
ATOM 1044 N N . LEU A 1 129 ? 8.840 -6.380 9.189 1.00 92.00 129 LEU A N 1
ATOM 1045 C CA . LEU A 1 129 ? 7.433 -6.704 8.911 1.00 92.00 129 LEU A CA 1
ATOM 1046 C C . LEU A 1 129 ? 6.489 -6.303 10.054 1.00 92.00 129 LEU A C 1
ATOM 1048 O O . LEU A 1 129 ? 5.376 -5.834 9.799 1.00 92.00 129 LEU A O 1
ATOM 1052 N N . ILE A 1 130 ? 6.916 -6.447 11.311 1.00 92.25 130 ILE A N 1
ATOM 1053 C CA . ILE A 1 130 ? 6.142 -5.988 12.473 1.00 92.25 130 ILE A CA 1
ATOM 1054 C C . ILE A 1 130 ? 6.002 -4.461 12.444 1.00 92.25 130 ILE A C 1
ATOM 1056 O O . ILE A 1 130 ? 4.893 -3.952 12.610 1.00 92.25 130 ILE A O 1
ATOM 1060 N N . ILE A 1 131 ? 7.088 -3.731 12.167 1.00 91.38 131 ILE A N 1
ATOM 1061 C CA . ILE A 1 131 ? 7.070 -2.266 12.027 1.00 91.38 131 ILE A CA 1
ATOM 1062 C C . ILE A 1 131 ? 6.080 -1.846 10.936 1.00 91.38 131 ILE A C 1
ATOM 1064 O O . ILE A 1 131 ? 5.217 -1.004 11.185 1.00 91.38 131 ILE A O 1
ATOM 1068 N N . VAL A 1 132 ? 6.146 -2.473 9.757 1.00 92.00 132 VAL A N 1
ATOM 1069 C CA . VAL A 1 132 ? 5.201 -2.221 8.658 1.00 92.00 132 VAL A CA 1
ATOM 1070 C C . VAL A 1 132 ? 3.763 -2.484 9.096 1.00 92.00 132 VAL A C 1
ATOM 1072 O O . VAL A 1 132 ? 2.886 -1.668 8.827 1.00 92.00 132 VAL A O 1
ATOM 1075 N N . SER A 1 133 ? 3.514 -3.575 9.820 1.00 91.56 133 SER A N 1
ATOM 1076 C CA . SER A 1 133 ? 2.171 -3.934 10.290 1.00 91.56 133 SER A CA 1
ATOM 1077 C C . SER A 1 133 ? 1.592 -2.910 11.268 1.00 91.56 133 SER A C 1
ATOM 1079 O O . SER A 1 133 ? 0.401 -2.604 11.199 1.00 91.56 133 SER A O 1
ATOM 1081 N N . ILE A 1 134 ? 2.426 -2.339 12.142 1.00 89.81 134 ILE A N 1
ATOM 1082 C CA . ILE A 1 134 ? 2.032 -1.266 13.067 1.00 89.81 134 ILE A CA 1
ATOM 1083 C C . ILE A 1 134 ? 1.752 0.028 12.296 1.00 89.81 134 ILE A C 1
ATOM 1085 O O . ILE A 1 134 ? 0.719 0.666 12.507 1.00 89.81 134 ILE A O 1
ATOM 1089 N N . LEU A 1 135 ? 2.630 0.404 11.363 1.00 87.50 135 LEU A N 1
ATOM 1090 C CA . LEU A 1 135 ? 2.437 1.584 10.516 1.00 87.50 135 LEU A CA 1
ATOM 1091 C C . LEU A 1 135 ? 1.171 1.461 9.652 1.00 87.50 135 LEU A C 1
ATOM 1093 O O . LEU A 1 135 ? 0.433 2.433 9.490 1.00 87.50 135 LEU A O 1
ATOM 1097 N N . ALA A 1 136 ? 0.861 0.255 9.176 1.00 88.25 136 ALA A N 1
ATOM 1098 C CA . ALA A 1 136 ? -0.330 -0.031 8.387 1.00 88.25 136 ALA A CA 1
ATOM 1099 C C . ALA A 1 136 ? -1.630 0.245 9.154 1.00 88.25 136 ALA A C 1
ATOM 1101 O O . ALA A 1 136 ? -2.616 0.655 8.545 1.00 88.25 136 ALA A O 1
ATOM 1102 N N . ILE A 1 137 ? -1.641 0.094 10.486 1.00 87.38 137 ILE A N 1
ATOM 1103 C CA . ILE A 1 137 ? -2.799 0.454 11.322 1.00 87.38 137 ILE A CA 1
ATOM 1104 C C . ILE A 1 137 ? -3.070 1.962 11.242 1.00 87.38 137 ILE A C 1
ATOM 1106 O O . ILE A 1 137 ? -4.226 2.382 11.170 1.00 87.38 137 ILE A O 1
ATOM 1110 N N . VAL A 1 138 ? -2.019 2.788 11.212 1.00 84.25 138 VAL A N 1
ATOM 1111 C CA . VAL A 1 138 ? -2.153 4.246 11.062 1.00 84.25 138 VAL A CA 1
ATOM 1112 C C . VAL A 1 138 ? -2.769 4.578 9.704 1.00 84.25 138 VAL A C 1
ATOM 1114 O O . VAL A 1 138 ? -3.746 5.326 9.639 1.00 84.25 138 VAL A O 1
ATOM 1117 N N . THR A 1 139 ? -2.255 3.976 8.628 1.00 82.69 139 THR A N 1
ATOM 1118 C CA . THR A 1 139 ? -2.791 4.154 7.271 1.00 82.69 139 THR A CA 1
ATOM 1119 C C . THR A 1 139 ? -4.241 3.669 7.166 1.00 82.69 139 THR A C 1
ATOM 1121 O O . THR A 1 139 ? -5.080 4.378 6.611 1.00 82.69 139 THR A O 1
ATOM 1124 N N . PHE A 1 140 ? -4.571 2.524 7.768 1.00 86.25 140 PHE A N 1
ATOM 1125 C CA . PHE A 1 140 ? -5.928 1.979 7.820 1.00 86.25 140 PHE A CA 1
ATOM 1126 C C . PHE A 1 140 ? -6.905 2.910 8.544 1.00 86.25 140 PHE A C 1
ATOM 1128 O O . PHE A 1 140 ? -7.983 3.191 8.026 1.00 86.25 140 PHE A O 1
ATOM 1135 N N . ASN A 1 141 ? -6.531 3.439 9.711 1.00 83.69 141 ASN A N 1
ATOM 1136 C CA . ASN A 1 141 ? -7.385 4.363 10.457 1.00 83.69 141 ASN A CA 1
ATOM 1137 C C . ASN A 1 141 ? -7.617 5.667 9.685 1.00 83.69 141 ASN A C 1
ATOM 1139 O O . ASN A 1 141 ? -8.741 6.164 9.642 1.00 83.69 141 ASN A O 1
ATOM 1143 N N . ILE A 1 142 ? -6.586 6.195 9.018 1.00 78.94 142 ILE A N 1
ATOM 1144 C CA . ILE A 1 142 ? -6.729 7.362 8.139 1.00 78.94 142 ILE A CA 1
ATOM 1145 C C . ILE A 1 142 ? -7.702 7.047 6.999 1.00 78.94 142 ILE A C 1
ATOM 1147 O O . ILE A 1 142 ? -8.618 7.828 6.745 1.00 78.94 142 ILE A O 1
ATOM 1151 N N . ARG A 1 143 ? -7.553 5.889 6.354 1.00 75.50 143 ARG A N 1
ATOM 1152 C CA . ARG A 1 143 ? -8.428 5.435 5.270 1.00 75.50 143 ARG A CA 1
ATOM 1153 C C . ARG A 1 143 ? -9.878 5.273 5.739 1.00 75.50 143 ARG A C 1
ATOM 1155 O O . ARG A 1 143 ? -10.785 5.787 5.095 1.00 75.50 143 ARG A O 1
ATOM 1162 N N . LYS A 1 144 ? -10.099 4.688 6.920 1.00 78.69 144 LYS A N 1
ATOM 1163 C CA . LYS A 1 144 ? -11.420 4.600 7.558 1.00 78.69 144 LYS A CA 1
ATOM 1164 C C . LYS A 1 144 ? -12.050 5.980 7.772 1.00 78.69 144 LYS A C 1
ATOM 1166 O O . LYS A 1 144 ? -13.226 6.147 7.482 1.00 78.69 144 LYS A O 1
ATOM 1171 N N . THR A 1 145 ? -11.282 6.979 8.221 1.00 74.50 145 THR A N 1
ATOM 1172 C CA . THR A 1 145 ? -11.814 8.347 8.390 1.00 74.50 145 THR A CA 1
ATOM 1173 C C . THR A 1 145 ? -12.151 9.048 7.073 1.00 74.50 145 THR A C 1
ATOM 1175 O O . THR A 1 145 ? -13.013 9.916 7.071 1.00 74.50 145 THR A O 1
ATOM 1178 N N . MET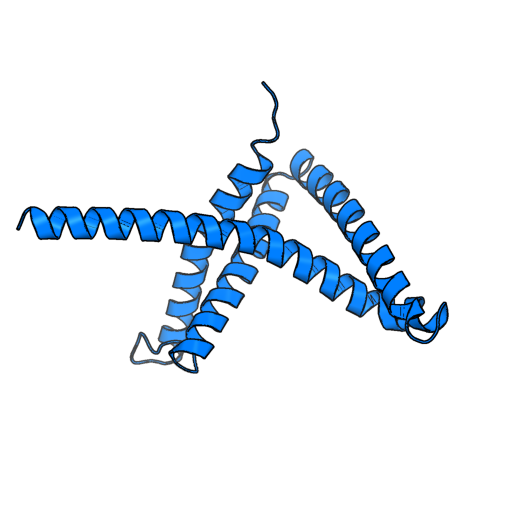 A 1 146 ? -11.510 8.694 5.952 1.00 68.31 146 MET A N 1
ATOM 1179 C CA . MET A 1 146 ? -11.890 9.250 4.645 1.00 68.31 146 MET A CA 1
ATOM 1180 C C . MET A 1 146 ? -13.250 8.746 4.191 1.00 68.31 146 MET A C 1
ATOM 1182 O O . MET A 1 146 ? -14.077 9.547 3.783 1.00 68.31 146 MET A O 1
ATOM 1186 N N . PHE A 1 147 ? -13.474 7.437 4.300 1.00 64.38 147 PHE A N 1
ATOM 1187 C CA . PHE A 1 147 ? -14.716 6.812 3.856 1.00 64.38 147 PHE A CA 1
ATOM 1188 C C . PHE A 1 147 ? -15.885 7.035 4.825 1.00 64.38 147 PHE A C 1
ATOM 1190 O O . PHE A 1 147 ? -17.032 6.904 4.427 1.00 64.38 147 PHE A O 1
ATOM 1197 N N . ALA A 1 148 ? -15.613 7.378 6.089 1.00 63.69 148 ALA A N 1
ATOM 1198 C CA . ALA A 1 148 ? -16.649 7.687 7.078 1.00 63.69 148 ALA A CA 1
ATOM 1199 C C . ALA A 1 148 ? -17.150 9.145 7.017 1.00 63.69 148 ALA A C 1
ATOM 1201 O O . ALA A 1 148 ? -18.251 9.424 7.471 1.00 63.69 148 ALA A O 1
ATOM 1202 N N . ASN A 1 149 ? -16.370 10.078 6.458 1.00 50.34 149 ASN A N 1
ATOM 1203 C CA . ASN A 1 149 ? -16.756 11.494 6.361 1.00 50.34 149 ASN A CA 1
ATOM 1204 C C . ASN A 1 149 ? -17.695 11.801 5.170 1.00 50.34 149 ASN A C 1
ATOM 1206 O O . ASN A 1 149 ? -17.899 12.969 4.850 1.00 50.34 149 ASN A O 1
ATOM 1210 N N . GLU A 1 150 ? -18.258 10.776 4.523 1.00 47.75 150 GLU A N 1
ATOM 1211 C CA . GLU A 1 150 ? -19.326 10.903 3.518 1.00 47.75 150 GLU A CA 1
ATOM 1212 C C . GLU A 1 150 ? -20.730 10.627 4.094 1.00 47.75 150 GLU A C 1
ATOM 1214 O O . GLU A 1 150 ? -21.681 10.482 3.332 1.00 47.75 150 GLU A O 1
ATOM 1219 N N . GLU A 1 151 ? -20.904 10.589 5.421 1.00 31.08 151 GLU A N 1
ATOM 1220 C CA . GLU A 1 151 ? -22.237 10.729 6.021 1.00 31.08 151 GLU A CA 1
ATOM 1221 C C . GLU A 1 151 ? -22.565 12.225 6.195 1.00 31.08 151 GLU A C 1
ATOM 1223 O O . GLU A 1 151 ? -21.967 12.884 7.053 1.00 31.08 151 GLU A O 1
ATOM 1228 N N . PRO A 1 152 ? -23.482 12.802 5.391 1.00 33.00 152 PRO A N 1
ATOM 1229 C CA . PRO A 1 152 ? -24.045 14.106 5.694 1.00 33.00 152 PRO A CA 1
ATOM 1230 C C . PRO A 1 152 ? -24.959 13.966 6.917 1.00 33.00 152 PRO A C 1
ATOM 1232 O O . PRO A 1 152 ? -25.956 13.244 6.871 1.00 33.00 152 PRO A O 1
ATOM 1235 N N . CYS A 1 153 ? -24.624 14.672 7.994 1.00 31.34 153 CYS A N 1
ATOM 1236 C CA . CYS A 1 153 ? -25.642 15.208 8.895 1.00 31.34 153 CYS A CA 1
ATOM 1237 C C . CYS A 1 153 ? -26.067 16.579 8.368 1.00 31.34 153 CYS A C 1
ATOM 1239 O O . CYS A 1 153 ? -25.156 17.388 8.070 1.00 31.34 153 CYS A O 1
#

Radius of gyration: 20.09 Å; chains: 1; bounding box: 48×40×61 Å

Foldseek 3Di:
DVVVVVVVVVVVVVVVVVLLVVLVCLLVVLVLCVLLVVLCVPCLVPPLVVPDDDPSSVVVSVVSSVVSVVVVVVVLVVCCVPPVPVSLVVLLVSLLVSLVVVLQVVCCVPPVGQDQPDPDPVVSVVVSSVVSSVSSVVSSVSVVVVVVVPDDD

Secondary structure (DSSP, 8-state):
-HHHHHHHHHHHHHHHHHHHHHHHHHHHHHHHHHHHHHHHHHHIIIIIHHH--TTHHHHHHHHHHHHHHHHHHHHHHHHHHH-HHHHHHHHHHHHHHHHHHHHHHHHHHHTSSS---SSSHHHHHHHHHHHHHHHHHHHHHHHHHHHHTT---

Sequence (153 aa):
MILIFLICIFLLFIFYKISKMVSKTVAVLIDFLFLGGFTAYSLHKVISVKIASGNAVYFWDIIFFIVSCALYYIALNYLVINFPRLAAFINYSISWIGTFLIYTTICVILIGDFPQLLNNDFFSKLTNLIIVSILAIVTFNIRKTMFANEEPC

pLDDT: mean 81.54, std 10.35, range [31.08, 93.38]

Organism: Bacillus cereus (NCBI:txid1396)